Protein AF-A0A1H6KKU5-F1 (afdb_monomer)

Structure (mmCIF, N/CA/C/O backbone):
data_AF-A0A1H6KKU5-F1
#
_entry.id   AF-A0A1H6KKU5-F1
#
loop_
_atom_site.group_PDB
_atom_site.id
_atom_site.type_symbol
_atom_site.label_atom_id
_atom_site.label_alt_id
_atom_site.label_comp_id
_atom_site.label_asym_id
_atom_site.label_entity_id
_atom_site.label_seq_id
_atom_site.pdbx_PDB_ins_code
_atom_site.Cartn_x
_atom_site.Cartn_y
_atom_site.Cartn_z
_atom_site.occupancy
_atom_site.B_iso_or_equiv
_atom_site.auth_seq_id
_atom_site.auth_comp_id
_atom_site.auth_asym_id
_atom_site.auth_atom_id
_atom_site.pdbx_PDB_model_num
ATOM 1 N N . MET A 1 1 ? -0.906 0.940 25.815 1.00 57.62 1 MET A N 1
ATOM 2 C CA . MET A 1 1 ? -1.609 -0.028 24.937 1.00 57.62 1 MET A CA 1
ATOM 3 C C . MET A 1 1 ? -2.750 0.598 24.145 1.00 57.62 1 MET A C 1
ATOM 5 O O . MET A 1 1 ? -3.008 0.106 23.054 1.00 57.62 1 MET A O 1
ATOM 9 N N . LYS A 1 2 ? -3.415 1.658 24.644 1.00 60.31 2 LYS A N 1
ATOM 10 C CA . LYS A 1 2 ? -4.219 2.551 23.791 1.00 60.31 2 LYS A CA 1
ATOM 11 C C . LYS A 1 2 ? -3.341 2.952 22.592 1.00 60.31 2 LYS A C 1
ATOM 13 O O . LYS A 1 2 ? -2.156 3.186 22.801 1.00 60.31 2 LYS A O 1
ATOM 18 N N . ASP A 1 3 ? -3.879 2.886 21.383 1.00 82.62 3 ASP A N 1
ATOM 19 C CA . ASP A 1 3 ? -3.214 3.176 20.097 1.00 82.62 3 ASP A CA 1
ATOM 20 C C . ASP A 1 3 ? -2.486 2.012 19.404 1.00 82.62 3 ASP A C 1
ATOM 22 O O . ASP A 1 3 ? -2.077 2.170 18.256 1.00 82.62 3 ASP A O 1
ATOM 26 N N . ARG A 1 4 ? -2.388 0.813 20.003 1.00 90.62 4 ARG A N 1
ATOM 27 C CA . ARG A 1 4 ? -1.739 -0.335 19.330 1.00 90.62 4 ARG A CA 1
ATOM 28 C C . ARG A 1 4 ? -2.382 -0.646 17.974 1.00 90.62 4 ARG A C 1
ATOM 30 O O . ARG A 1 4 ? -1.679 -0.835 16.989 1.00 90.62 4 ARG A O 1
ATOM 37 N N . GLU A 1 5 ? -3.710 -0.688 17.921 1.00 93.38 5 GLU A N 1
ATOM 38 C CA . GLU A 1 5 ? -4.455 -0.980 16.694 1.00 93.38 5 GLU A CA 1
ATOM 39 C C . GLU A 1 5 ? -4.287 0.113 15.627 1.00 93.38 5 GLU A C 1
ATOM 41 O O . GLU A 1 5 ? -4.234 -0.203 14.440 1.00 93.38 5 GLU A O 1
ATOM 46 N N . LEU A 1 6 ? -4.167 1.381 16.036 1.00 94.75 6 LEU A N 1
ATOM 47 C CA . LEU A 1 6 ? -3.919 2.499 15.123 1.00 94.75 6 LEU A CA 1
ATOM 48 C C . LEU A 1 6 ? -2.493 2.461 14.574 1.00 94.75 6 LEU A C 1
ATOM 50 O O . LEU A 1 6 ? -2.311 2.569 13.365 1.00 94.75 6 LEU A O 1
ATOM 54 N N . ASN A 1 7 ? -1.500 2.243 15.435 1.00 94.81 7 ASN A N 1
ATOM 55 C CA . ASN A 1 7 ? -0.103 2.139 15.023 1.00 94.81 7 ASN A CA 1
ATOM 56 C C . ASN A 1 7 ? 0.096 0.982 14.040 1.00 94.81 7 ASN A C 1
ATOM 58 O O . ASN A 1 7 ? 0.655 1.187 12.969 1.00 94.81 7 ASN A O 1
ATOM 62 N N . GLN A 1 8 ? -0.461 -0.195 14.336 1.00 94.69 8 GLN A N 1
ATOM 63 C CA . GLN A 1 8 ? -0.382 -1.350 13.440 1.00 94.69 8 GLN A CA 1
ATOM 64 C C . GLN A 1 8 ? -1.054 -1.079 12.081 1.00 94.69 8 GLN A C 1
ATOM 66 O O . GLN A 1 8 ? -0.545 -1.482 11.032 1.00 94.69 8 GLN A O 1
ATOM 71 N N . ALA A 1 9 ? -2.194 -0.381 12.080 1.00 95.81 9 ALA A N 1
ATOM 72 C CA . ALA A 1 9 ? -2.865 0.024 10.850 1.00 95.81 9 ALA A CA 1
ATOM 73 C C . ALA A 1 9 ? -2.008 1.002 10.029 1.00 95.81 9 ALA A C 1
ATOM 75 O O . ALA A 1 9 ? -1.857 0.829 8.819 1.00 95.81 9 ALA A O 1
ATOM 76 N N . ILE A 1 10 ? -1.415 2.003 10.686 1.00 96.75 10 ILE A N 1
ATOM 77 C CA . ILE A 1 10 ? -0.507 2.970 10.063 1.00 96.75 10 ILE A CA 1
ATOM 78 C C . ILE A 1 10 ? 0.719 2.263 9.483 1.00 96.75 10 ILE A C 1
ATOM 80 O O . ILE A 1 10 ? 1.075 2.531 8.340 1.00 96.75 10 ILE A O 1
ATOM 84 N N . GLU A 1 11 ? 1.346 1.352 10.224 1.00 95.56 11 GLU A N 1
ATOM 85 C CA . GLU A 1 11 ? 2.535 0.614 9.786 1.00 95.56 11 GLU A CA 1
ATOM 86 C C . GLU A 1 11 ? 2.279 -0.186 8.508 1.00 95.56 11 GLU A C 1
ATOM 88 O O . GLU A 1 11 ? 3.038 -0.062 7.543 1.00 95.56 11 GLU A O 1
ATOM 93 N N . VAL A 1 12 ? 1.184 -0.952 8.452 1.00 95.56 12 VAL A N 1
ATOM 94 C CA . VAL A 1 12 ? 0.847 -1.728 7.251 1.00 95.56 12 VAL A CA 1
ATOM 95 C C . VAL A 1 12 ? 0.529 -0.820 6.067 1.00 95.56 12 VAL A C 1
ATOM 97 O O . VAL A 1 12 ? 1.050 -1.044 4.975 1.00 95.56 12 VAL A O 1
ATOM 100 N N . LEU A 1 13 ? -0.269 0.235 6.256 1.00 97.38 13 LEU A N 1
ATOM 101 C CA . LEU A 1 13 ? -0.599 1.140 5.153 1.00 97.38 13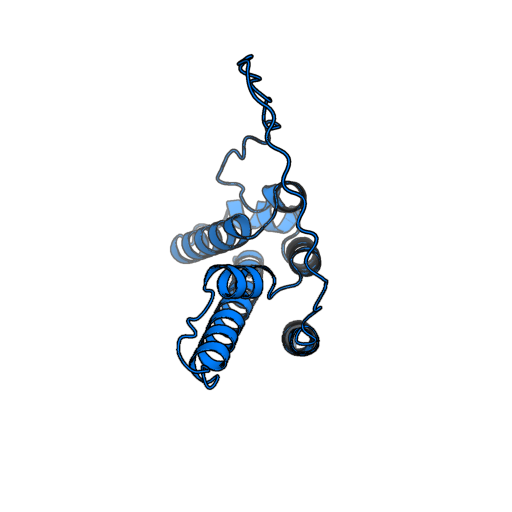 LEU A CA 1
ATOM 102 C C . LEU A 1 13 ? 0.627 1.936 4.665 1.00 97.38 13 LEU A C 1
ATOM 104 O O . LEU A 1 13 ? 0.791 2.138 3.460 1.00 97.38 13 LEU A O 1
ATOM 108 N N . LYS A 1 14 ? 1.526 2.343 5.574 1.00 97.38 14 LYS A N 1
ATOM 109 C CA . LYS A 1 14 ? 2.829 2.934 5.226 1.00 97.38 14 LYS A CA 1
ATOM 110 C C . LYS A 1 14 ? 3.683 1.964 4.430 1.00 97.38 14 LYS A C 1
ATOM 112 O O . LYS A 1 14 ? 4.263 2.368 3.429 1.00 97.38 14 LYS A O 1
ATOM 117 N N . SER A 1 15 ? 3.757 0.703 4.854 1.00 93.38 15 SER A N 1
ATOM 118 C CA . SER A 1 15 ? 4.526 -0.331 4.157 1.00 93.38 15 SER A CA 1
ATOM 119 C C . SER A 1 15 ? 4.058 -0.485 2.707 1.00 93.38 15 SER A C 1
ATOM 121 O O . SER A 1 15 ? 4.880 -0.434 1.793 1.00 93.38 15 SER A O 1
ATOM 123 N N . VAL A 1 16 ? 2.741 -0.545 2.480 1.00 94.19 16 VAL A N 1
ATOM 124 C CA . VAL A 1 16 ? 2.148 -0.591 1.131 1.00 94.19 16 VAL A CA 1
ATOM 125 C C . VAL A 1 16 ? 2.516 0.650 0.313 1.00 94.19 16 VAL A C 1
ATOM 127 O O . VAL A 1 16 ? 2.965 0.526 -0.827 1.00 94.19 16 VAL A O 1
ATOM 130 N N . LYS A 1 17 ? 2.374 1.852 0.887 1.00 97.06 17 LYS A N 1
ATOM 131 C CA . LYS A 1 17 ? 2.736 3.103 0.202 1.00 97.06 17 LYS A CA 1
ATOM 132 C C . LYS A 1 17 ? 4.219 3.147 -0.168 1.00 97.06 17 LYS A C 1
ATOM 134 O O . LYS A 1 17 ? 4.560 3.469 -1.302 1.00 97.06 17 LYS A O 1
ATOM 139 N N . ASN A 1 18 ? 5.097 2.785 0.761 1.00 94.44 18 ASN A N 1
ATOM 140 C CA . ASN A 1 18 ? 6.540 2.776 0.542 1.00 94.44 18 ASN A CA 1
ATOM 141 C C . ASN A 1 18 ? 6.941 1.757 -0.530 1.00 94.44 18 ASN A C 1
ATOM 143 O O . ASN A 1 18 ? 7.787 2.055 -1.370 1.00 94.44 18 ASN A O 1
ATOM 147 N N . ALA A 1 19 ? 6.312 0.580 -0.539 1.00 91.12 19 ALA A N 1
ATOM 148 C CA . ALA A 1 19 ? 6.509 -0.427 -1.575 1.00 91.12 19 ALA A CA 1
ATOM 149 C C . ALA A 1 19 ? 6.124 0.103 -2.966 1.00 91.12 19 ALA A C 1
ATOM 151 O O . ALA A 1 19 ? 6.906 -0.016 -3.908 1.00 91.12 19 ALA A O 1
ATOM 152 N N . TYR A 1 20 ? 4.964 0.756 -3.081 1.00 95.25 20 TYR A N 1
ATOM 153 C CA . TYR A 1 20 ? 4.518 1.378 -4.329 1.00 95.25 20 TYR A CA 1
ATOM 154 C C . TYR A 1 20 ? 5.487 2.468 -4.816 1.00 95.25 20 TYR A C 1
ATOM 156 O O . TYR A 1 20 ? 5.912 2.450 -5.970 1.00 95.25 20 TYR A O 1
ATOM 164 N N . GLU A 1 21 ? 5.881 3.404 -3.946 1.00 96.19 21 GLU A N 1
ATOM 165 C CA . GLU A 1 21 ? 6.791 4.498 -4.319 1.00 96.19 21 GLU A CA 1
ATOM 166 C C . GLU A 1 21 ? 8.206 3.994 -4.651 1.00 96.19 21 GLU A C 1
ATOM 168 O O . GLU A 1 21 ? 8.853 4.501 -5.573 1.00 96.19 21 GLU A O 1
ATOM 173 N N . SER A 1 22 ? 8.679 2.952 -3.962 1.00 92.50 22 SER A N 1
ATOM 174 C CA . SER A 1 22 ? 9.943 2.283 -4.285 1.00 92.50 22 SER A CA 1
ATOM 175 C C . SER A 1 22 ? 9.895 1.660 -5.681 1.00 92.50 22 SER A C 1
ATOM 177 O O . SER A 1 22 ? 10.774 1.922 -6.508 1.00 92.50 22 SER A O 1
ATOM 179 N N . ASN A 1 23 ? 8.821 0.925 -5.993 1.00 90.19 23 ASN A N 1
ATOM 180 C CA . ASN A 1 23 ? 8.606 0.348 -7.319 1.00 90.19 23 ASN A CA 1
ATOM 181 C C . ASN A 1 23 ? 8.519 1.432 -8.395 1.00 90.19 23 ASN A C 1
ATOM 183 O O . ASN A 1 23 ? 9.196 1.333 -9.417 1.00 90.19 23 ASN A O 1
ATOM 187 N N . LYS A 1 24 ? 7.764 2.507 -8.149 1.00 94.31 24 LYS A N 1
ATOM 188 C CA . LYS A 1 24 ? 7.674 3.664 -9.048 1.00 94.31 24 LYS A CA 1
ATOM 189 C C . LYS A 1 24 ? 9.044 4.255 -9.356 1.00 94.31 24 LYS A C 1
ATOM 191 O O . LYS A 1 24 ? 9.381 4.480 -10.520 1.00 94.31 24 LYS A O 1
ATOM 196 N N . THR A 1 25 ? 9.841 4.486 -8.317 1.00 94.56 25 THR A N 1
ATOM 197 C CA . THR A 1 25 ? 11.191 5.042 -8.445 1.00 94.56 25 THR A CA 1
ATOM 198 C C . THR A 1 25 ? 12.096 4.089 -9.225 1.00 94.56 25 THR A C 1
ATOM 200 O O . THR A 1 25 ? 12.846 4.525 -10.098 1.00 94.56 25 THR A O 1
ATOM 203 N N . LYS A 1 26 ? 12.011 2.781 -8.950 1.00 91.50 26 LYS A N 1
ATOM 204 C CA . LYS A 1 26 ? 12.773 1.748 -9.655 1.00 91.50 26 LYS A CA 1
ATOM 205 C C . LYS A 1 26 ? 12.434 1.681 -11.140 1.00 91.50 26 LYS A C 1
ATOM 207 O O . LYS A 1 26 ? 13.341 1.826 -11.952 1.00 91.50 26 LYS A O 1
ATOM 212 N N . ILE A 1 27 ? 11.152 1.558 -11.473 1.00 86.19 27 ILE A N 1
ATOM 213 C CA . ILE A 1 27 ? 10.667 1.504 -12.856 1.00 86.19 27 ILE A CA 1
ATOM 214 C C . ILE A 1 27 ? 11.085 2.769 -13.610 1.00 86.19 27 ILE A C 1
ATOM 216 O O . ILE A 1 27 ? 11.637 2.681 -14.700 1.00 86.19 27 ILE A O 1
ATOM 220 N N . THR A 1 28 ? 10.885 3.950 -13.016 1.00 88.19 28 THR A N 1
ATOM 221 C CA . THR A 1 28 ? 11.252 5.225 -13.654 1.00 88.19 28 THR A CA 1
ATOM 222 C C . THR A 1 28 ? 12.750 5.287 -13.948 1.00 88.19 28 THR A C 1
ATOM 224 O O . THR A 1 28 ? 13.149 5.670 -15.044 1.00 88.19 28 THR A O 1
ATOM 227 N N . ARG A 1 29 ? 13.588 4.872 -12.992 1.00 92.06 29 ARG A N 1
ATOM 228 C CA . ARG A 1 29 ? 15.044 4.851 -13.166 1.00 92.06 29 ARG A CA 1
ATOM 229 C C . ARG A 1 29 ? 15.477 3.886 -14.265 1.00 92.06 29 ARG A C 1
ATOM 231 O O . ARG A 1 29 ? 16.306 4.259 -15.083 1.00 92.06 29 ARG A O 1
ATOM 238 N N . GLU A 1 30 ? 14.929 2.672 -14.279 1.00 85.44 30 GLU A N 1
ATOM 239 C CA . GLU A 1 30 ? 15.233 1.677 -15.311 1.00 85.44 30 GLU A CA 1
ATOM 240 C C . GLU A 1 30 ? 14.837 2.192 -16.693 1.00 85.44 30 GLU A C 1
ATOM 242 O O . GLU A 1 30 ? 15.638 2.119 -17.616 1.00 85.44 30 GLU A O 1
ATOM 247 N N . VAL A 1 31 ? 13.657 2.808 -16.811 1.00 82.81 31 VAL A N 1
ATOM 248 C CA . VAL A 1 31 ? 13.173 3.390 -18.067 1.00 82.81 31 VAL A CA 1
ATOM 249 C C . VAL A 1 31 ? 14.080 4.507 -18.578 1.00 82.81 31 VAL A C 1
ATOM 251 O O . VAL A 1 31 ? 14.385 4.543 -19.766 1.00 82.81 31 VAL A O 1
ATOM 254 N N . LEU A 1 32 ? 14.526 5.402 -17.695 1.00 84.06 32 LEU A N 1
ATOM 255 C CA . LEU A 1 32 ? 15.427 6.500 -18.058 1.00 84.06 32 LEU A CA 1
ATOM 256 C C . LEU A 1 32 ? 16.842 6.024 -18.413 1.00 84.06 32 LEU A C 1
ATOM 258 O O . LEU A 1 32 ? 17.550 6.723 -19.131 1.00 84.06 32 LEU A O 1
ATOM 262 N N . ALA A 1 33 ? 17.256 4.858 -17.915 1.00 86.44 33 ALA A N 1
ATOM 263 C CA . ALA A 1 33 ? 18.558 4.268 -18.208 1.00 86.44 33 ALA A CA 1
ATOM 264 C C . ALA A 1 33 ? 18.578 3.451 -19.513 1.00 86.44 33 ALA A C 1
ATOM 266 O O . ALA A 1 33 ? 19.650 3.021 -19.940 1.00 86.44 33 ALA A O 1
ATOM 267 N N . MET A 1 34 ? 17.423 3.209 -20.147 1.00 79.62 34 MET A N 1
ATOM 268 C CA . MET A 1 34 ? 17.371 2.448 -21.395 1.00 79.62 34 MET A CA 1
ATOM 269 C C . MET A 1 34 ? 17.950 3.264 -22.561 1.00 79.62 34 MET A C 1
ATOM 271 O O . MET A 1 34 ? 17.539 4.409 -22.764 1.00 79.62 34 MET A O 1
ATOM 275 N N . PRO A 1 35 ? 18.854 2.686 -23.373 1.00 81.50 35 PRO A N 1
ATOM 276 C CA . PRO A 1 35 ? 19.322 3.340 -24.585 1.00 81.50 35 PRO A CA 1
ATOM 277 C C . PRO A 1 35 ? 18.156 3.459 -25.572 1.00 81.50 35 PRO A C 1
ATOM 279 O O . PRO A 1 35 ? 17.571 2.456 -25.985 1.00 81.50 35 PRO A O 1
ATOM 282 N N . LEU A 1 36 ? 17.802 4.689 -25.942 1.00 80.44 36 LEU A N 1
ATOM 283 C CA . LEU A 1 36 ? 16.779 4.935 -26.954 1.00 80.44 36 LEU A CA 1
ATOM 284 C C . LEU A 1 36 ? 17.397 4.802 -28.348 1.00 80.44 36 LEU A C 1
ATOM 286 O O . LEU A 1 36 ? 18.482 5.323 -28.609 1.00 80.44 36 LEU A O 1
ATOM 290 N N . GLY A 1 37 ? 16.696 4.114 -29.251 1.00 78.38 37 GLY A N 1
ATOM 291 C CA . GLY A 1 37 ? 17.062 4.101 -30.666 1.00 78.38 37 GLY A CA 1
ATOM 292 C C . GLY A 1 37 ? 16.879 5.476 -31.320 1.00 78.38 37 GLY A C 1
ATOM 293 O O . GLY A 1 37 ? 16.203 6.357 -30.785 1.00 78.38 37 GLY A O 1
ATOM 294 N N . TYR A 1 38 ? 17.452 5.653 -32.514 1.00 72.31 38 TYR A N 1
ATOM 295 C CA . TYR A 1 38 ? 17.289 6.880 -33.301 1.00 72.31 38 TYR A CA 1
ATOM 296 C C . TYR A 1 38 ? 15.797 7.210 -33.509 1.00 72.31 38 TYR A C 1
ATOM 298 O O . TYR A 1 38 ? 15.016 6.339 -33.891 1.00 72.31 38 TYR A O 1
ATOM 306 N N . ASN A 1 39 ? 15.407 8.462 -33.2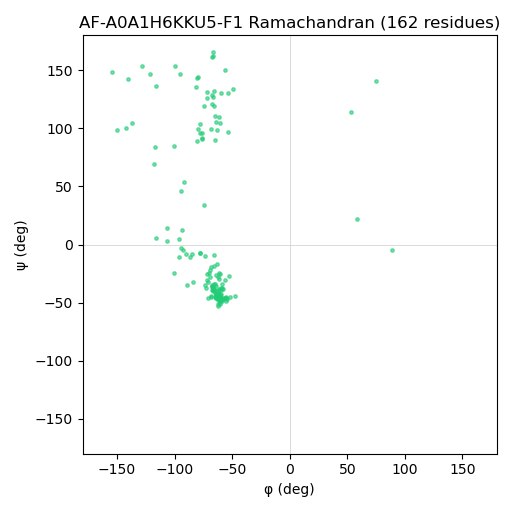35 1.00 80.00 39 ASN A N 1
ATOM 307 C CA . ASN A 1 39 ? 14.025 8.968 -33.287 1.00 80.00 39 ASN A CA 1
ATOM 308 C C . ASN A 1 39 ? 13.002 8.251 -32.380 1.00 80.00 39 ASN A C 1
ATOM 310 O O . ASN A 1 39 ? 11.799 8.341 -32.625 1.00 80.00 39 ASN A O 1
ATOM 314 N N . GLN A 1 40 ? 13.439 7.559 -31.323 1.00 82.38 40 GLN A N 1
ATOM 315 C CA . GLN A 1 40 ? 12.525 6.954 -30.351 1.00 82.38 40 GLN A CA 1
ATOM 316 C C . GLN A 1 40 ? 12.290 7.852 -29.135 1.00 82.38 40 GLN A C 1
ATOM 318 O O . GLN A 1 40 ? 13.182 8.559 -28.669 1.00 82.38 40 GLN A O 1
ATOM 323 N N . SER A 1 41 ? 11.076 7.789 -28.589 1.00 83.81 41 SER A N 1
ATOM 324 C CA . SER A 1 41 ? 10.682 8.467 -27.356 1.00 83.81 41 SER A CA 1
ATOM 325 C C . SER A 1 41 ? 10.039 7.485 -26.377 1.00 83.81 41 SER A C 1
ATOM 327 O O . SER A 1 41 ? 9.488 6.448 -26.757 1.00 83.81 41 SER A O 1
ATOM 329 N N . ILE A 1 42 ? 10.130 7.800 -25.086 1.00 82.94 42 ILE A N 1
ATOM 330 C CA . ILE A 1 42 ? 9.569 6.961 -24.027 1.00 82.94 42 ILE A CA 1
ATOM 331 C C . ILE A 1 42 ? 8.043 7.065 -24.050 1.00 82.94 42 ILE A C 1
ATOM 333 O O . ILE A 1 42 ? 7.469 8.148 -23.918 1.00 82.94 42 ILE A O 1
ATOM 337 N N . ASN A 1 43 ? 7.370 5.917 -24.127 1.00 89.00 43 ASN A N 1
ATOM 338 C CA . ASN A 1 43 ? 5.926 5.846 -23.945 1.00 89.00 43 ASN A CA 1
ATOM 339 C C . ASN A 1 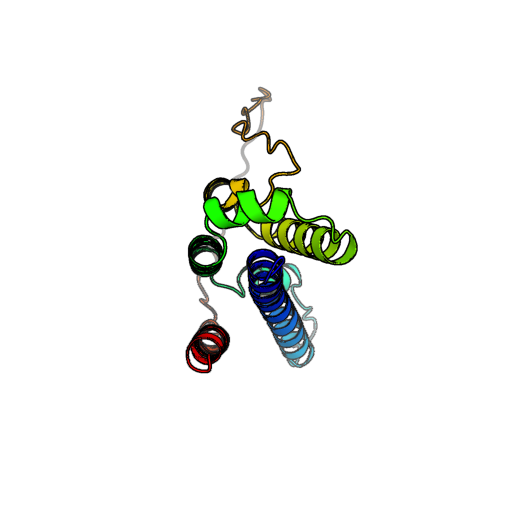43 ? 5.572 5.858 -22.448 1.00 89.00 43 ASN A C 1
ATOM 341 O O . ASN A 1 43 ? 5.421 4.809 -21.817 1.00 89.00 43 ASN A O 1
ATOM 345 N N . TRP A 1 44 ? 5.399 7.055 -21.888 1.00 89.75 44 TRP A N 1
ATOM 346 C CA . TRP A 1 44 ? 5.053 7.244 -20.476 1.00 89.75 44 TRP A CA 1
ATOM 347 C C . TRP A 1 44 ? 3.708 6.632 -20.068 1.00 89.75 44 TRP A C 1
ATOM 349 O O . TRP A 1 44 ? 3.544 6.268 -18.909 1.00 89.75 44 TRP A O 1
ATOM 359 N N . SER A 1 45 ? 2.763 6.438 -20.995 1.00 89.94 45 SER A N 1
ATOM 360 C CA . SER A 1 45 ? 1.501 5.748 -20.687 1.00 89.94 45 SER A CA 1
ATOM 361 C C . SER A 1 45 ? 1.747 4.289 -20.282 1.00 89.94 45 SER A C 1
ATOM 363 O O . SER A 1 45 ? 1.210 3.827 -19.274 1.00 89.94 45 SER A O 1
ATOM 365 N N . LYS A 1 46 ? 2.631 3.577 -20.997 1.00 85.19 46 LYS A N 1
ATOM 366 C CA . LYS A 1 46 ? 3.031 2.208 -20.628 1.00 85.19 46 LYS A CA 1
ATOM 367 C C . LYS A 1 46 ? 3.788 2.170 -19.301 1.00 85.19 46 LYS A C 1
ATOM 369 O O . LYS A 1 46 ? 3.555 1.268 -18.503 1.00 85.19 46 LYS A O 1
ATOM 374 N N . VAL A 1 47 ? 4.649 3.157 -19.053 1.00 81.69 47 VAL A N 1
ATOM 375 C CA . VAL A 1 47 ? 5.397 3.287 -17.790 1.00 81.69 47 VAL A CA 1
ATOM 376 C C . VAL A 1 47 ? 4.445 3.515 -16.616 1.00 81.69 47 VAL A C 1
ATOM 378 O O . VAL A 1 47 ? 4.542 2.826 -15.606 1.00 81.69 47 VAL A O 1
ATOM 381 N N . ASN A 1 48 ? 3.470 4.412 -16.761 1.00 90.06 48 ASN A N 1
ATOM 382 C CA . ASN A 1 48 ? 2.469 4.670 -15.728 1.00 90.06 48 ASN A CA 1
ATOM 383 C C . ASN A 1 48 ? 1.620 3.428 -15.453 1.00 90.06 48 ASN A C 1
ATOM 385 O O . ASN A 1 48 ? 1.450 3.062 -14.295 1.00 90.06 48 ASN A O 1
ATOM 389 N N . LYS A 1 49 ? 1.194 2.705 -16.497 1.00 89.62 49 LYS A N 1
ATOM 390 C CA . LYS A 1 49 ? 0.479 1.432 -16.336 1.00 89.62 49 LYS A CA 1
ATOM 391 C C . LYS A 1 49 ? 1.334 0.376 -15.627 1.00 89.62 49 LYS A C 1
ATOM 393 O O . LYS A 1 49 ? 0.820 -0.383 -14.812 1.00 89.62 49 LYS A O 1
ATOM 398 N N . ALA A 1 50 ? 2.631 0.315 -15.917 1.00 83.50 50 ALA A N 1
ATOM 399 C CA . ALA A 1 50 ? 3.567 -0.551 -15.207 1.00 83.50 50 ALA A CA 1
ATOM 400 C C . ALA A 1 50 ? 3.647 -0.180 -13.714 1.00 83.50 50 ALA A C 1
ATOM 402 O O . ALA A 1 50 ? 3.511 -1.046 -12.854 1.00 83.50 50 ALA A O 1
ATOM 403 N N . ILE A 1 51 ? 3.777 1.107 -13.392 1.00 88.06 51 ILE A N 1
ATOM 404 C CA . ILE A 1 51 ? 3.799 1.603 -12.010 1.00 88.06 51 ILE A CA 1
ATOM 405 C C . ILE A 1 51 ? 2.489 1.272 -11.278 1.00 88.06 51 ILE A C 1
ATOM 407 O O . ILE A 1 51 ? 2.523 0.756 -10.161 1.00 88.06 51 ILE A O 1
ATOM 411 N N . GLU A 1 52 ? 1.342 1.524 -11.907 1.00 90.94 52 GLU A N 1
ATOM 412 C CA . GLU A 1 52 ? 0.015 1.237 -11.351 1.00 90.94 52 GLU A CA 1
ATOM 413 C C . GLU A 1 52 ? -0.174 -0.252 -11.045 1.00 90.94 52 GLU A C 1
ATOM 415 O O . GLU A 1 52 ? -0.740 -0.589 -10.012 1.00 90.94 52 GLU A O 1
ATOM 420 N N . ASN A 1 53 ? 0.358 -1.141 -11.888 1.00 88.56 53 ASN A N 1
ATOM 421 C CA . ASN A 1 53 ? 0.278 -2.595 -11.711 1.00 88.56 53 ASN A CA 1
ATOM 422 C C . ASN A 1 53 ? 1.493 -3.191 -10.978 1.00 88.56 53 ASN A C 1
ATOM 424 O O . ASN A 1 53 ? 1.682 -4.406 -10.976 1.00 88.56 53 ASN A O 1
ATOM 428 N N . SER A 1 54 ? 2.342 -2.357 -10.370 1.00 90.75 54 SER A N 1
ATOM 429 C CA . SER A 1 54 ? 3.580 -2.815 -9.726 1.00 90.75 54 SER A CA 1
ATOM 430 C C . SER A 1 54 ? 3.359 -3.549 -8.399 1.00 90.75 54 SER A C 1
ATOM 432 O O . SER A 1 54 ? 4.298 -4.134 -7.860 1.00 90.75 54 SER A O 1
ATOM 434 N N . LEU A 1 55 ? 2.136 -3.518 -7.865 1.00 92.38 55 LEU A N 1
ATOM 435 C CA . LEU A 1 55 ? 1.716 -4.278 -6.695 1.00 92.38 55 LEU A CA 1
ATOM 436 C C . LEU A 1 55 ? 0.539 -5.186 -7.048 1.00 92.38 55 LEU A C 1
ATOM 438 O O . LEU A 1 55 ? -0.336 -4.827 -7.832 1.00 92.38 55 LEU A O 1
ATOM 442 N N . ASP A 1 56 ? 0.502 -6.346 -6.398 1.00 93.75 56 ASP A N 1
ATOM 443 C CA . ASP A 1 56 ? -0.662 -7.227 -6.393 1.00 93.75 56 ASP A CA 1
ATOM 444 C C . ASP A 1 56 ? -1.717 -6.646 -5.438 1.00 93.75 56 ASP A C 1
ATOM 446 O O . ASP A 1 56 ? -1.692 -6.879 -4.225 1.00 93.75 56 ASP A O 1
ATOM 450 N N . TRP A 1 57 ? -2.603 -5.811 -5.984 1.00 95.06 57 TRP A N 1
ATOM 451 C CA . TRP A 1 57 ? -3.612 -5.095 -5.203 1.00 95.06 57 TRP A CA 1
ATOM 452 C C . TRP A 1 57 ? -4.620 -6.021 -4.518 1.00 95.06 57 TRP A C 1
ATOM 454 O O . TRP A 1 57 ? -5.132 -5.663 -3.456 1.00 95.06 57 TRP A O 1
ATOM 464 N N . ASP A 1 58 ? -4.854 -7.222 -5.051 1.00 95.56 58 ASP A N 1
ATOM 465 C CA . ASP A 1 58 ? -5.712 -8.215 -4.404 1.00 95.56 58 ASP A CA 1
ATOM 466 C C . ASP A 1 58 ? -5.055 -8.737 -3.120 1.00 95.56 58 ASP A C 1
ATOM 468 O O . ASP A 1 58 ? -5.676 -8.719 -2.053 1.00 95.56 58 ASP A O 1
ATOM 472 N N . LYS A 1 59 ? -3.757 -9.065 -3.162 1.00 94.81 59 LYS A N 1
ATOM 473 C CA . LYS A 1 59 ? -3.001 -9.419 -1.946 1.00 94.81 59 LYS A CA 1
ATOM 474 C C . LYS A 1 59 ? -2.882 -8.263 -0.957 1.00 94.81 59 LYS A C 1
ATOM 476 O O . LYS A 1 59 ? -2.912 -8.484 0.255 1.00 94.81 59 LYS A O 1
ATOM 481 N N . VAL A 1 60 ? -2.760 -7.024 -1.441 1.00 95.12 60 VAL A N 1
ATOM 482 C CA . VAL A 1 60 ? -2.776 -5.833 -0.573 1.00 95.12 60 VAL A CA 1
ATOM 483 C C . VAL A 1 60 ? -4.110 -5.737 0.173 1.00 95.12 60 VAL A C 1
ATOM 485 O O . VAL A 1 60 ? -4.117 -5.521 1.385 1.00 95.12 60 VAL A O 1
ATOM 488 N N . VAL A 1 61 ? -5.235 -5.943 -0.516 1.00 96.94 61 VAL A N 1
ATOM 489 C CA . VAL A 1 61 ? -6.571 -5.959 0.100 1.00 96.94 61 VAL A CA 1
ATOM 490 C C . VAL A 1 61 ? -6.683 -7.057 1.157 1.00 96.94 61 VAL A C 1
ATOM 492 O O . VAL A 1 61 ? -7.156 -6.790 2.263 1.00 96.94 61 VAL A O 1
ATOM 495 N N . GLU A 1 62 ? -6.215 -8.272 0.871 1.00 96.25 62 GLU A N 1
ATOM 496 C CA . GLU A 1 62 ? -6.199 -9.367 1.849 1.00 96.25 62 GLU A CA 1
ATOM 497 C C . GLU A 1 62 ? -5.373 -9.028 3.095 1.00 96.25 62 GLU A C 1
ATOM 499 O O . GLU A 1 62 ? -5.830 -9.231 4.226 1.00 96.25 62 GLU A O 1
ATOM 504 N N . LEU A 1 63 ? -4.180 -8.457 2.909 1.00 94.69 63 LEU A N 1
ATOM 505 C CA . LEU A 1 63 ? -3.309 -8.034 4.002 1.00 94.69 63 LEU A CA 1
ATOM 506 C C . LEU A 1 63 ? -3.970 -6.960 4.875 1.00 94.69 63 LEU A C 1
ATOM 508 O O . LEU A 1 63 ? -3.914 -7.040 6.108 1.00 94.69 63 LEU A O 1
ATOM 512 N N . VAL A 1 64 ? -4.608 -5.970 4.247 1.00 96.12 64 VAL A N 1
ATOM 513 C CA . VAL A 1 64 ? -5.345 -4.908 4.940 1.00 96.12 64 VAL A CA 1
ATOM 514 C C . VAL A 1 64 ? -6.501 -5.502 5.739 1.00 96.12 64 VAL A C 1
ATOM 516 O O . VAL A 1 64 ? -6.626 -5.196 6.922 1.00 96.12 64 VAL A O 1
ATOM 519 N N . LYS A 1 65 ? -7.287 -6.418 5.157 1.00 96.75 65 LYS A N 1
ATOM 520 C CA . LYS A 1 65 ? -8.386 -7.104 5.862 1.00 96.75 65 LYS A CA 1
ATOM 521 C C . LYS A 1 65 ? -7.896 -7.883 7.077 1.00 96.75 65 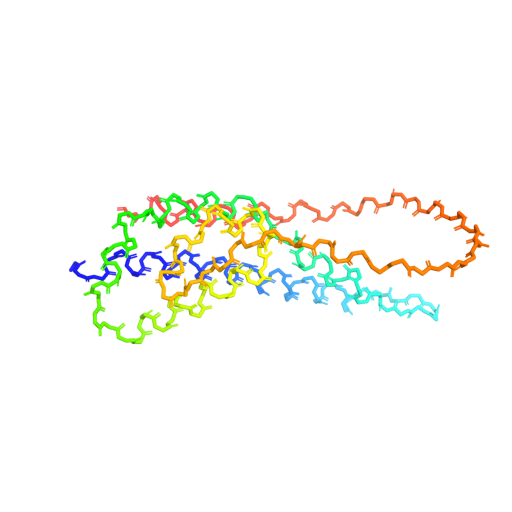LYS A C 1
ATOM 523 O O . LYS A 1 65 ? -8.509 -7.828 8.142 1.00 96.75 65 LYS A O 1
ATOM 528 N N . LYS A 1 66 ? -6.774 -8.591 6.927 1.00 94.44 66 LYS A N 1
ATOM 529 C CA . LYS A 1 66 ? -6.165 -9.393 7.993 1.00 94.44 66 LYS A CA 1
ATOM 530 C C . LYS A 1 66 ? -5.620 -8.533 9.136 1.00 94.44 66 LYS A C 1
ATOM 532 O O . LYS A 1 66 ? -5.731 -8.921 10.295 1.00 94.44 66 LYS A O 1
ATOM 537 N N . THR A 1 67 ? -5.018 -7.390 8.818 1.00 92.38 67 THR A N 1
ATOM 538 C CA . THR A 1 67 ? -4.326 -6.540 9.805 1.00 92.38 67 THR A CA 1
ATOM 539 C C . THR A 1 67 ? -5.260 -5.515 10.448 1.00 92.38 67 THR A C 1
ATOM 541 O O . THR A 1 67 ? -5.149 -5.217 11.638 1.00 92.38 67 THR A O 1
ATOM 544 N N . ILE A 1 68 ? -6.213 -4.996 9.677 1.00 96.12 68 ILE A N 1
ATOM 545 C CA . ILE A 1 68 ? -7.170 -3.972 10.089 1.00 96.12 68 ILE A CA 1
ATOM 546 C C . ILE A 1 68 ? -8.582 -4.571 10.000 1.00 96.12 68 ILE A C 1
ATOM 548 O O . ILE A 1 68 ? -9.356 -4.198 9.121 1.00 96.12 68 ILE A O 1
ATOM 552 N N . PRO A 1 69 ? -8.956 -5.527 10.869 1.00 96.00 69 PRO A N 1
ATOM 553 C CA . PRO A 1 69 ? -10.320 -6.039 10.925 1.00 96.00 69 PRO A CA 1
ATOM 554 C C . PRO A 1 69 ? -11.297 -4.963 11.423 1.00 96.00 69 PRO A C 1
ATOM 556 O O . PRO A 1 69 ? -10.906 -4.013 12.104 1.00 96.00 69 PRO A O 1
ATOM 559 N N . HIS A 1 70 ? -12.595 -5.150 11.167 1.00 94.56 70 HIS A N 1
ATOM 560 C CA . HIS A 1 70 ? -13.669 -4.250 11.621 1.00 94.56 70 HIS A CA 1
ATOM 561 C C . HIS A 1 70 ? -13.564 -3.858 13.105 1.00 94.56 70 HIS A C 1
ATOM 563 O O . HIS A 1 70 ? -13.657 -2.680 13.447 1.00 94.56 70 HIS A O 1
ATOM 569 N N . LYS A 1 71 ? -13.277 -4.832 13.977 1.00 93.00 71 LYS A N 1
ATOM 570 C CA . LYS A 1 71 ? -13.103 -4.619 15.422 1.00 93.00 71 LYS A CA 1
ATOM 571 C C . LYS A 1 71 ? -11.976 -3.632 15.755 1.00 93.00 71 LYS A C 1
ATOM 573 O O . LYS A 1 71 ? -12.070 -2.894 16.733 1.00 93.00 71 LYS A O 1
ATOM 578 N N . ASN A 1 72 ? -10.907 -3.603 14.958 1.00 93.56 72 ASN A N 1
ATOM 579 C CA . ASN A 1 72 ? -9.820 -2.640 15.147 1.00 93.56 72 ASN A CA 1
ATOM 580 C C . ASN A 1 72 ? -10.267 -1.239 14.732 1.00 93.56 72 ASN A C 1
ATOM 582 O O . ASN A 1 72 ? -9.949 -0.276 15.421 1.00 93.56 72 ASN A O 1
ATOM 586 N N . VAL A 1 73 ? -11.064 -1.123 13.667 1.00 93.69 73 VAL A N 1
ATOM 587 C CA . VAL A 1 73 ? -11.604 0.169 13.226 1.00 93.69 73 VAL A CA 1
ATOM 588 C C . V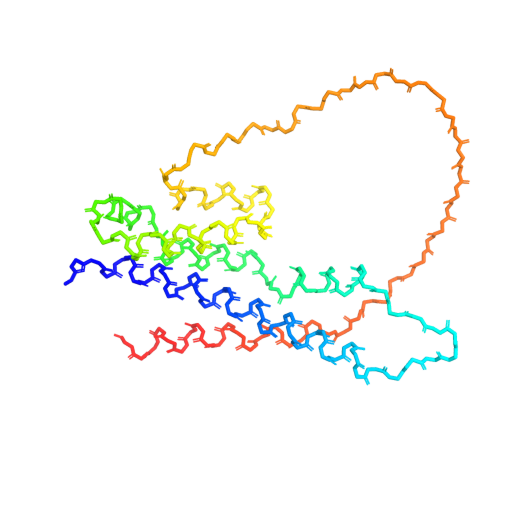AL A 1 73 ? -12.498 0.793 14.296 1.00 93.69 73 VAL A C 1
ATOM 590 O O . VAL A 1 73 ? -12.377 1.983 14.560 1.00 93.69 73 VAL A O 1
ATOM 593 N N . GLU A 1 74 ? -13.347 0.012 14.965 1.00 91.62 74 GLU A N 1
ATOM 594 C CA . GLU A 1 74 ? -14.168 0.506 16.083 1.00 91.62 74 GLU A CA 1
ATOM 595 C C . GLU A 1 74 ? -13.326 1.091 17.219 1.00 91.62 74 GLU A C 1
ATOM 597 O O . GLU A 1 74 ? -13.678 2.125 17.779 1.00 91.62 74 GLU A O 1
ATOM 602 N N . LYS A 1 75 ? -12.174 0.484 17.521 1.00 91.94 75 LYS A N 1
ATOM 603 C CA . LYS A 1 75 ? -11.227 1.037 18.496 1.00 91.94 75 LYS A CA 1
ATOM 604 C C . LYS A 1 75 ? -10.573 2.316 17.983 1.00 91.94 75 LYS A C 1
ATOM 606 O O . LYS A 1 75 ? -10.498 3.286 18.730 1.00 91.94 75 LYS A O 1
ATOM 611 N N . ILE A 1 76 ? -10.150 2.333 16.717 1.00 90.62 76 ILE A N 1
ATOM 612 C CA . ILE A 1 76 ? -9.497 3.489 16.086 1.00 90.62 76 ILE A CA 1
ATOM 613 C C . ILE A 1 76 ? -10.399 4.730 16.118 1.00 90.62 76 ILE A C 1
ATOM 615 O O . ILE A 1 76 ? -9.912 5.827 16.375 1.00 90.62 76 ILE A O 1
ATOM 619 N N . LYS A 1 77 ? -11.716 4.565 15.931 1.00 89.44 77 LYS A N 1
ATOM 620 C CA . LYS A 1 77 ? -12.694 5.669 15.993 1.00 89.44 77 LYS A CA 1
ATOM 621 C C . LYS A 1 77 ? -12.672 6.446 17.310 1.00 89.44 77 LYS A C 1
ATOM 623 O O . LYS A 1 77 ? -12.994 7.627 17.302 1.00 89.44 77 LYS A O 1
ATOM 628 N N . ASN A 1 78 ? -12.319 5.782 18.410 1.00 89.19 78 ASN A N 1
ATOM 629 C CA . ASN A 1 78 ? -12.368 6.338 19.763 1.00 89.19 78 ASN A CA 1
ATOM 630 C C . ASN A 1 78 ? -11.013 6.894 20.238 1.00 89.19 78 ASN A C 1
ATOM 632 O O . ASN A 1 78 ? -10.870 7.260 21.404 1.00 89.19 78 ASN A O 1
ATOM 636 N N . ILE A 1 79 ? -9.998 6.904 19.371 1.00 89.81 79 ILE A N 1
ATOM 637 C CA . ILE A 1 79 ? -8.679 7.458 19.685 1.00 89.81 79 ILE A CA 1
ATOM 638 C C . ILE A 1 79 ? -8.721 8.982 19.528 1.00 89.81 79 ILE A C 1
ATOM 640 O O . ILE A 1 79 ? -9.357 9.505 18.618 1.00 89.81 79 ILE A O 1
ATOM 644 N N . ASN A 1 80 ? -8.004 9.695 20.401 1.00 87.56 80 ASN A N 1
ATOM 645 C CA . ASN A 1 80 ? -7.951 11.164 20.408 1.00 87.56 80 ASN A CA 1
ATOM 646 C C . ASN A 1 80 ? -6.618 11.729 19.877 1.00 87.56 80 ASN A C 1
ATOM 648 O O . ASN A 1 80 ? -6.414 12.941 19.868 1.00 87.56 80 ASN A O 1
ATOM 652 N N . ASN A 1 81 ? -5.697 10.872 19.423 1.00 89.88 81 ASN A N 1
ATOM 653 C CA . ASN A 1 81 ? -4.434 11.291 18.820 1.00 89.88 81 ASN A CA 1
ATOM 654 C C . ASN A 1 81 ? -4.654 11.791 17.383 1.00 89.88 81 ASN A C 1
ATOM 656 O O . ASN A 1 81 ? -4.628 11.024 16.418 1.00 89.88 81 ASN A O 1
ATOM 660 N N . LEU A 1 82 ? -4.872 13.099 17.246 1.00 90.88 82 LEU A N 1
ATOM 661 C CA . LEU A 1 82 ? -5.203 13.730 15.970 1.00 90.88 82 LEU A CA 1
ATOM 662 C C . LEU A 1 82 ? -4.115 13.538 14.901 1.00 90.88 82 LEU A C 1
ATOM 664 O O . LEU A 1 82 ? -4.442 13.294 13.740 1.00 90.88 82 LEU A O 1
ATOM 668 N N . THR A 1 83 ? -2.836 13.601 15.280 1.00 94.00 83 THR A N 1
ATOM 669 C CA . THR A 1 83 ? -1.706 13.447 14.349 1.00 94.00 83 THR A CA 1
ATOM 670 C C . THR A 1 83 ? -1.706 12.064 13.705 1.00 94.00 83 THR A C 1
ATOM 672 O O . THR A 1 83 ? -1.694 11.953 12.479 1.00 94.00 83 THR A O 1
ATOM 675 N N . GLN A 1 84 ? -1.796 11.007 14.515 1.00 92.88 84 GLN A N 1
ATOM 676 C CA . GLN A 1 84 ? -1.827 9.631 14.011 1.00 92.88 84 GLN A CA 1
ATOM 677 C C . GLN A 1 84 ? -3.107 9.339 13.223 1.00 92.88 84 GLN A C 1
ATOM 679 O O . GLN A 1 84 ? -3.067 8.661 12.199 1.00 92.88 84 GLN A O 1
ATOM 684 N N . ILE A 1 85 ? -4.248 9.891 13.644 1.00 94.38 85 ILE A N 1
ATOM 685 C CA . ILE A 1 85 ? -5.505 9.742 12.903 1.00 94.38 85 ILE A CA 1
ATOM 686 C C . ILE A 1 85 ? -5.405 10.390 11.524 1.00 94.38 85 ILE A C 1
ATOM 688 O O . ILE A 1 85 ? -5.828 9.791 10.539 1.00 94.38 85 ILE A O 1
ATOM 692 N N . ASN A 1 86 ? -4.844 11.593 11.424 1.00 95.50 86 ASN A N 1
ATOM 693 C CA . ASN A 1 86 ? -4.683 12.266 10.138 1.00 95.50 86 ASN A CA 1
ATOM 694 C C . ASN A 1 86 ? -3.728 11.503 9.217 1.00 95.50 86 ASN A C 1
ATOM 696 O O . ASN A 1 86 ? -4.005 11.363 8.024 1.00 95.50 86 ASN A O 1
ATOM 700 N N . GLU A 1 87 ? -2.654 10.945 9.773 1.00 97.06 87 GLU A N 1
ATOM 701 C CA . GLU A 1 87 ? -1.753 10.061 9.043 1.00 97.06 87 GLU A CA 1
ATOM 702 C C . GLU A 1 87 ? -2.475 8.811 8.524 1.00 97.06 87 GLU A C 1
ATOM 704 O O . GLU A 1 87 ? -2.443 8.533 7.324 1.00 97.06 87 GLU A O 1
ATOM 709 N N . TYR A 1 88 ? -3.206 8.108 9.390 1.00 96.94 88 TYR A N 1
ATOM 710 C CA . TYR A 1 88 ? -4.029 6.965 9.005 1.00 96.94 88 TYR A CA 1
ATOM 711 C C . TYR A 1 88 ? -5.016 7.320 7.882 1.00 96.94 88 TYR A C 1
ATOM 713 O O . TYR A 1 88 ? -5.086 6.622 6.870 1.00 96.94 88 TYR A O 1
ATOM 721 N N . LYS A 1 89 ? -5.732 8.445 8.001 1.00 96.50 89 LYS A N 1
ATOM 722 C CA . LYS A 1 89 ? -6.684 8.910 6.980 1.00 96.50 89 LYS A CA 1
ATOM 723 C C . LYS A 1 89 ? -6.013 9.187 5.635 1.00 96.50 89 LYS A C 1
ATOM 725 O O . LYS A 1 89 ? -6.561 8.819 4.596 1.00 96.50 89 LYS A O 1
ATOM 730 N N . SER A 1 90 ? -4.842 9.823 5.650 1.00 97.75 90 SER A N 1
ATOM 731 C CA . SER A 1 90 ? -4.050 10.100 4.445 1.00 97.75 90 SER A CA 1
ATOM 732 C C . SER A 1 90 ? -3.616 8.808 3.751 1.00 97.75 90 SER A C 1
ATOM 734 O O . SER A 1 90 ? -3.770 8.661 2.540 1.00 97.75 90 SER A O 1
ATOM 736 N N . LEU A 1 91 ? -3.162 7.827 4.530 1.00 98.38 91 LEU A N 1
ATOM 737 C CA . LEU A 1 91 ? -2.742 6.527 4.020 1.00 98.38 91 LEU A CA 1
ATOM 738 C C . LEU A 1 91 ? -3.904 5.709 3.437 1.00 98.38 91 LEU A C 1
ATOM 740 O O . LEU A 1 91 ? -3.746 5.084 2.391 1.00 98.38 91 LEU A O 1
ATOM 744 N N . VAL A 1 92 ? -5.082 5.743 4.066 1.00 97.56 92 VAL A N 1
ATOM 745 C CA . VAL A 1 92 ? -6.294 5.112 3.514 1.00 97.56 92 VAL A CA 1
ATOM 746 C C . VAL A 1 92 ? -6.729 5.785 2.213 1.00 97.56 92 VAL A C 1
ATOM 748 O O . VAL A 1 92 ? -7.084 5.082 1.271 1.00 97.56 92 VAL A O 1
ATOM 751 N N . ASN A 1 93 ? -6.682 7.121 2.129 1.00 97.25 93 ASN A N 1
ATOM 752 C CA . ASN A 1 93 ? -6.994 7.824 0.880 1.00 97.25 93 ASN A CA 1
ATOM 753 C C . ASN A 1 93 ? -6.039 7.393 -0.242 1.00 97.25 93 ASN A C 1
ATOM 755 O O . ASN A 1 93 ? -6.508 7.008 -1.307 1.00 97.25 93 ASN A O 1
ATOM 759 N N . PHE A 1 94 ? -4.729 7.368 0.030 1.00 97.62 94 PHE A N 1
ATOM 760 C CA . PHE A 1 94 ? -3.731 6.878 -0.925 1.00 97.62 94 PHE A CA 1
ATOM 761 C C . PHE A 1 94 ? -4.044 5.454 -1.397 1.00 97.62 94 PHE A C 1
ATOM 763 O O . PHE A 1 94 ? -4.004 5.186 -2.593 1.00 97.62 94 PHE A O 1
ATOM 770 N N . LEU A 1 95 ? -4.375 4.539 -0.478 1.00 97.38 95 LEU A N 1
ATOM 771 C CA . LEU A 1 95 ? -4.741 3.171 -0.843 1.00 97.38 95 LEU A CA 1
ATOM 772 C C . LEU A 1 95 ? -5.956 3.165 -1.782 1.00 97.38 95 LEU A C 1
ATOM 774 O O . LEU A 1 95 ? -5.942 2.493 -2.807 1.00 97.38 95 LEU A O 1
ATOM 778 N N . PHE A 1 96 ? -6.996 3.932 -1.459 1.00 95.88 96 PHE A N 1
ATOM 779 C CA . PHE A 1 96 ? -8.258 3.919 -2.203 1.00 95.88 96 PHE A CA 1
ATOM 780 C C . PHE A 1 96 ? -8.125 4.523 -3.600 1.00 95.88 96 PHE A C 1
ATOM 782 O O . PHE A 1 96 ? -8.838 4.101 -4.501 1.00 95.88 96 PHE A O 1
ATOM 789 N N . GLU A 1 97 ? -7.184 5.444 -3.804 1.00 95.56 97 GLU A N 1
ATOM 790 C CA . GLU A 1 97 ? -6.830 5.962 -5.131 1.00 95.56 97 GLU A CA 1
ATOM 791 C C . GLU A 1 97 ? -6.207 4.901 -6.051 1.00 95.56 97 GLU A C 1
ATOM 793 O O . GLU A 1 97 ? -6.155 5.105 -7.263 1.00 95.56 97 GLU A O 1
ATOM 798 N N . LYS A 1 98 ? -5.701 3.790 -5.501 1.00 95.06 98 LYS A N 1
ATOM 799 C CA . LYS A 1 98 ? -5.075 2.703 -6.273 1.00 95.06 98 LYS A CA 1
ATOM 800 C C . LYS A 1 98 ? -5.986 1.505 -6.490 1.00 95.06 98 LYS A C 1
ATOM 802 O O . LYS A 1 98 ? -5.789 0.755 -7.440 1.00 95.06 98 LYS A O 1
ATOM 807 N N . LEU A 1 99 ? -6.964 1.313 -5.612 1.00 95.38 99 LEU A N 1
ATOM 808 C CA . LEU A 1 99 ? -7.860 0.168 -5.667 1.00 95.38 99 LEU A CA 1
ATOM 809 C C . LEU A 1 99 ? -8.965 0.359 -6.712 1.00 95.38 99 LEU A C 1
ATOM 811 O O . LEU A 1 99 ? -9.536 1.436 -6.870 1.00 95.38 99 LEU A O 1
ATOM 815 N N . SER A 1 100 ? -9.331 -0.736 -7.374 1.00 94.75 100 SER A N 1
ATOM 816 C CA . SER A 1 100 ? -10.543 -0.802 -8.193 1.00 94.75 100 SER A CA 1
ATOM 817 C C . SER A 1 100 ? -11.809 -0.693 -7.334 1.00 94.75 100 SER A C 1
ATOM 819 O O . SER A 1 100 ? -11.795 -0.961 -6.132 1.00 94.75 100 SER A O 1
ATOM 821 N N . TYR A 1 101 ? -12.949 -0.384 -7.958 1.00 93.19 101 TYR A N 1
ATOM 822 C CA . TYR A 1 101 ? -14.241 -0.289 -7.265 1.00 93.19 101 TYR A CA 1
ATOM 823 C C . TYR A 1 101 ? -14.575 -1.538 -6.427 1.00 93.19 101 TYR A C 1
ATOM 825 O O . TYR A 1 101 ? -14.979 -1.425 -5.268 1.00 93.19 101 TYR A O 1
ATOM 833 N N . SER A 1 102 ? -14.363 -2.735 -6.991 1.00 95.06 102 SER A N 1
ATOM 834 C CA 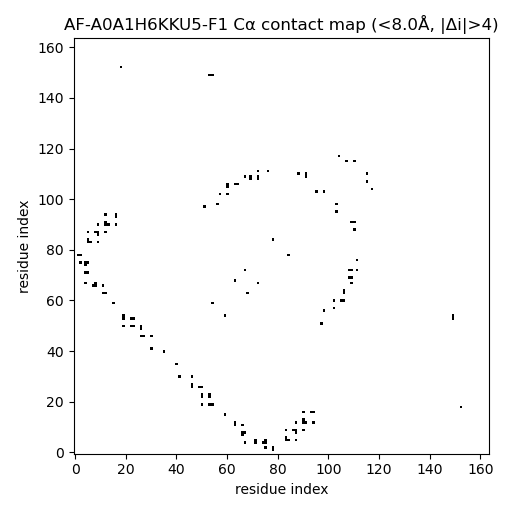. SER A 1 102 ? -14.604 -4.007 -6.294 1.00 95.06 102 SER A CA 1
ATOM 835 C C . SER A 1 102 ? -13.730 -4.136 -5.043 1.00 95.06 102 SER A C 1
ATOM 837 O O . SER A 1 102 ? -14.227 -4.434 -3.957 1.00 95.06 102 SER A O 1
ATOM 839 N N . GLN A 1 103 ? -12.436 -3.833 -5.169 1.00 96.06 103 GLN A N 1
ATOM 840 C CA . GLN A 1 103 ? -11.477 -3.866 -4.065 1.00 96.06 103 GLN A CA 1
ATOM 841 C C . GLN A 1 103 ? -11.811 -2.830 -2.985 1.00 96.06 103 GLN A C 1
ATOM 843 O O . GLN A 1 103 ? -11.839 -3.175 -1.805 1.00 96.06 103 GLN A O 1
ATOM 848 N N . VAL A 1 104 ? -12.151 -1.593 -3.369 1.00 95.56 104 VAL A N 1
ATOM 849 C CA . VAL A 1 104 ? -12.610 -0.554 -2.433 1.00 95.56 104 VAL A CA 1
ATOM 850 C C . VAL A 1 104 ? -13.802 -1.057 -1.628 1.00 95.56 104 VAL A C 1
ATOM 852 O O . VAL A 1 104 ? -13.813 -0.922 -0.406 1.00 95.56 104 VAL A O 1
ATOM 855 N N . ASN A 1 105 ? -14.786 -1.692 -2.268 1.00 94.38 105 ASN A N 1
ATOM 856 C CA . ASN A 1 105 ? -15.967 -2.188 -1.567 1.00 94.38 105 ASN A CA 1
ATOM 857 C C . ASN A 1 105 ? -15.633 -3.244 -0.493 1.00 94.38 105 ASN A C 1
ATOM 859 O O . ASN A 1 105 ? -16.317 -3.298 0.528 1.00 94.38 105 ASN A O 1
ATOM 863 N N . GLN A 1 106 ? -14.561 -4.025 -0.670 1.00 95.62 106 GLN A N 1
ATOM 864 C CA . GLN A 1 106 ? -14.113 -5.014 0.319 1.00 95.62 106 GLN A CA 1
ATOM 865 C C . GLN A 1 106 ? -13.491 -4.392 1.575 1.00 95.62 106 GLN A C 1
ATOM 867 O O . GLN A 1 106 ? -13.578 -4.983 2.650 1.00 95.62 106 GLN A O 1
ATOM 872 N N . VAL A 1 107 ? -12.854 -3.224 1.452 1.00 96.31 107 VAL A N 1
ATOM 873 C CA . VAL A 1 107 ? -12.134 -2.561 2.557 1.00 96.31 107 VAL A CA 1
ATOM 874 C C . VAL A 1 107 ? -12.731 -1.218 2.959 1.00 96.31 107 VAL A C 1
ATOM 876 O O . VAL A 1 107 ? -12.195 -0.556 3.841 1.00 96.31 107 VAL A O 1
ATOM 879 N N . LYS A 1 108 ? -13.871 -0.809 2.387 1.00 95.19 108 LYS A N 1
ATOM 880 C CA . LYS A 1 108 ? -14.491 0.507 2.633 1.00 95.19 108 LYS A CA 1
ATOM 881 C C . LYS A 1 108 ? -14.713 0.826 4.111 1.00 95.19 108 LYS A C 1
ATOM 883 O O . LYS A 1 108 ? -14.677 1.989 4.500 1.00 95.19 108 LYS A O 1
ATOM 888 N N . TYR A 1 109 ? -14.881 -0.202 4.941 1.00 95.06 109 TYR A N 1
ATOM 889 C CA . TYR A 1 109 ? -15.063 -0.067 6.381 1.00 95.06 109 TYR A CA 1
ATOM 890 C C . TYR A 1 109 ? -13.882 0.612 7.093 1.00 95.06 109 TYR A C 1
ATOM 892 O O . TYR A 1 109 ? -14.094 1.230 8.134 1.00 95.06 109 TYR A O 1
ATOM 900 N N . ILE A 1 110 ? -12.660 0.554 6.541 1.00 95.69 110 ILE A N 1
ATOM 901 C CA . ILE A 1 110 ? -11.492 1.231 7.124 1.00 95.69 110 ILE A CA 1
ATOM 902 C C . ILE A 1 110 ? -11.598 2.759 6.997 1.00 95.69 110 ILE A C 1
ATOM 904 O O . ILE A 1 110 ? -11.001 3.477 7.797 1.00 95.69 110 ILE A O 1
ATOM 908 N N . CYS A 1 111 ? -12.398 3.261 6.047 1.00 93.50 111 CYS A N 1
ATOM 909 C CA . CYS A 1 111 ? -12.645 4.682 5.801 1.00 93.50 111 CYS A CA 1
ATOM 910 C C . CYS A 1 111 ? -13.876 5.194 6.570 1.00 93.50 111 CYS A C 1
ATOM 912 O O . CYS A 1 111 ? -14.807 5.771 6.015 1.00 93.50 111 CYS A O 1
ATOM 914 N N . TYR A 1 112 ? -13.897 4.976 7.882 1.00 89.31 112 TYR A N 1
ATOM 915 C CA . TYR A 1 112 ? -15.077 5.219 8.716 1.00 89.31 112 TYR A CA 1
ATOM 916 C C . TYR A 1 112 ? -15.559 6.678 8.792 1.00 89.31 112 TYR A C 1
ATOM 918 O O . TYR A 1 112 ? -16.660 6.924 9.274 1.00 89.31 112 TYR A O 1
ATOM 926 N N . TRP A 1 113 ? -14.724 7.643 8.399 1.00 90.12 113 TRP A N 1
ATOM 927 C CA . TRP A 1 113 ? -15.030 9.077 8.454 1.00 90.12 113 TRP A CA 1
ATOM 928 C C . TRP A 1 113 ? -15.633 9.613 7.152 1.00 90.12 113 TRP A C 1
ATOM 930 O O . TRP A 1 113 ? -15.979 10.790 7.096 1.00 90.12 113 TRP A O 1
ATOM 940 N N . LYS A 1 114 ? -15.729 8.790 6.101 1.00 82.75 114 LYS A N 1
ATOM 941 C CA . LYS A 1 114 ? -16.392 9.150 4.846 1.00 82.75 114 LYS A CA 1
ATOM 942 C C . LYS A 1 114 ? -17.599 8.249 4.634 1.00 82.75 114 LYS A C 1
ATOM 944 O O . LYS A 1 114 ? -17.521 7.032 4.777 1.00 82.75 114 LYS A O 1
ATOM 949 N N . THR A 1 115 ? -18.705 8.838 4.208 1.00 64.38 115 THR A N 1
ATOM 950 C CA . THR A 1 115 ? -19.803 8.096 3.593 1.00 64.38 115 THR A CA 1
ATOM 951 C C . THR A 1 115 ? -19.400 7.754 2.161 1.00 64.38 115 THR A C 1
ATOM 953 O O . THR A 1 115 ? -19.503 8.569 1.248 1.00 64.38 115 THR A O 1
ATOM 956 N N . ILE A 1 116 ? -18.877 6.547 1.946 1.00 59.03 116 ILE A N 1
ATOM 957 C CA . ILE A 1 116 ? -18.548 6.082 0.593 1.00 59.03 116 ILE A CA 1
ATOM 958 C C . ILE A 1 116 ? -19.851 5.662 -0.083 1.00 59.03 116 ILE A C 1
ATOM 960 O O . ILE A 1 116 ? -20.333 4.543 0.113 1.00 59.03 116 ILE A O 1
ATOM 964 N N . SER A 1 117 ? -20.429 6.572 -0.868 1.00 51.44 117 SER A N 1
ATOM 965 C CA . SER A 1 117 ? -21.567 6.255 -1.728 1.00 51.44 117 SER A CA 1
ATOM 966 C C . SER A 1 117 ? -21.113 5.245 -2.779 1.00 51.44 117 SER A C 1
ATOM 968 O O . SER A 1 117 ? -20.364 5.565 -3.697 1.00 51.44 117 SER A O 1
ATOM 970 N N . THR A 1 118 ? -21.519 3.990 -2.598 1.00 51.94 118 THR A N 1
ATOM 971 C CA . THR A 1 118 ? -21.237 2.879 -3.516 1.00 51.94 118 THR A CA 1
ATOM 972 C C . THR A 1 118 ? -22.411 2.716 -4.483 1.00 51.94 118 THR A C 1
ATOM 974 O O . THR A 1 118 ? -22.894 1.612 -4.703 1.00 51.94 118 THR A O 1
ATOM 977 N N . ALA A 1 119 ? -22.906 3.820 -5.053 1.00 49.31 119 ALA A N 1
ATOM 978 C CA . ALA A 1 119 ? -23.848 3.723 -6.161 1.00 49.31 119 ALA A CA 1
ATOM 979 C C . ALA A 1 119 ? -23.114 3.093 -7.363 1.00 49.31 119 ALA A C 1
ATOM 981 O O . ALA A 1 119 ? -21.986 3.507 -7.656 1.00 49.31 119 ALA A O 1
ATOM 982 N N . PRO A 1 120 ? -23.683 2.076 -8.035 1.00 53.09 120 PRO A N 1
ATOM 983 C CA . PRO A 1 120 ? -23.157 1.640 -9.324 1.00 53.09 120 PRO A CA 1
ATOM 984 C C . PRO A 1 120 ? -23.149 2.843 -10.280 1.00 53.09 120 PRO A C 1
ATOM 986 O O . PRO A 1 120 ? -23.996 3.728 -10.127 1.00 53.09 120 PRO A O 1
ATOM 989 N N . PRO A 1 121 ? -22.231 2.919 -11.259 1.00 49.53 121 PRO A N 1
ATOM 990 C CA . PRO A 1 121 ? -22.338 3.937 -12.290 1.00 49.53 121 PRO A CA 1
ATOM 991 C C . PRO A 1 121 ? -23.663 3.708 -13.020 1.00 49.53 121 PRO A C 1
ATOM 993 O O . PRO A 1 121 ? -23.806 2.758 -13.790 1.00 49.53 121 PRO A O 1
ATOM 996 N N . THR A 1 122 ? -24.660 4.546 -12.749 1.00 43.22 122 THR A N 1
ATOM 997 C CA . THR A 1 122 ? -25.868 4.599 -13.560 1.00 43.22 122 THR A CA 1
ATOM 998 C C . THR A 1 122 ? -25.402 5.006 -14.948 1.00 43.22 122 THR A C 1
ATOM 1000 O O . THR A 1 122 ? -24.900 6.112 -15.153 1.00 43.22 122 THR A O 1
ATOM 1003 N N . SER A 1 123 ? -25.473 4.065 -15.888 1.00 41.81 123 SER A N 1
ATOM 1004 C CA . SER A 1 123 ? -25.223 4.327 -17.296 1.00 41.81 123 SER A CA 1
ATOM 1005 C C . SER A 1 123 ? -26.317 5.272 -17.780 1.00 41.81 123 SER A C 1
ATOM 1007 O O . SER A 1 123 ? -27.390 4.854 -18.211 1.00 41.81 123 SER A O 1
ATOM 1009 N N . ASN A 1 124 ? -26.066 6.572 -17.666 1.00 39.50 124 ASN A N 1
ATOM 1010 C CA . ASN A 1 124 ? -26.817 7.561 -18.410 1.00 39.50 124 ASN A CA 1
ATOM 1011 C C . ASN A 1 124 ? -26.410 7.342 -19.865 1.00 39.50 124 ASN A C 1
ATOM 1013 O O . ASN A 1 124 ? -25.320 7.730 -20.271 1.00 39.50 124 ASN A O 1
ATOM 1017 N N . ARG A 1 125 ? -27.256 6.627 -20.607 1.00 37.88 125 ARG A N 1
ATOM 1018 C CA . ARG A 1 125 ? -27.170 6.440 -22.053 1.00 37.88 125 ARG A CA 1
ATOM 1019 C C . ARG A 1 125 ? -27.693 7.710 -22.732 1.00 37.88 125 ARG A C 1
ATOM 1021 O O . ARG A 1 125 ? -28.909 7.874 -22.797 1.00 37.88 125 ARG A O 1
ATOM 1028 N N . PRO A 1 126 ? -26.843 8.597 -23.275 1.00 38.16 126 PRO A N 1
ATOM 1029 C CA . PRO A 1 126 ? -27.282 9.494 -24.324 1.00 38.16 126 PRO A CA 1
ATOM 1030 C C . PRO A 1 126 ? -27.412 8.690 -25.620 1.00 38.16 126 PRO A C 1
ATOM 1032 O O . PRO A 1 126 ? -26.458 8.091 -26.118 1.00 38.16 126 PRO A O 1
ATOM 1035 N N . THR A 1 127 ? -28.624 8.661 -26.160 1.00 36.72 127 THR A N 1
ATOM 1036 C CA . THR A 1 127 ? -28.867 8.317 -27.559 1.00 36.72 127 THR A CA 1
ATOM 1037 C C . THR A 1 127 ? -28.225 9.404 -28.417 1.00 36.72 127 THR A C 1
ATOM 1039 O O . THR A 1 127 ? -28.708 10.531 -28.434 1.00 36.72 127 THR A O 1
ATOM 1042 N N . SER A 1 128 ? -27.145 9.081 -29.126 1.00 31.83 128 SER A N 1
ATOM 1043 C CA . SER A 1 128 ? -26.709 9.850 -30.290 1.00 31.83 128 SER A CA 1
ATOM 1044 C C . SER A 1 128 ? -26.219 8.907 -31.379 1.00 31.83 128 SER A C 1
ATOM 1046 O O . SER A 1 128 ? -25.642 7.854 -31.122 1.00 31.83 128 SER A O 1
ATOM 1048 N N . VAL A 1 129 ? -26.546 9.311 -32.591 1.00 32.41 129 VAL A N 1
ATOM 1049 C CA . VAL A 1 129 ? -26.559 8.591 -33.858 1.00 32.41 129 VAL A CA 1
ATOM 1050 C C . VAL A 1 129 ? -25.274 8.923 -34.659 1.00 32.41 129 VAL A C 1
ATOM 1052 O O . VAL A 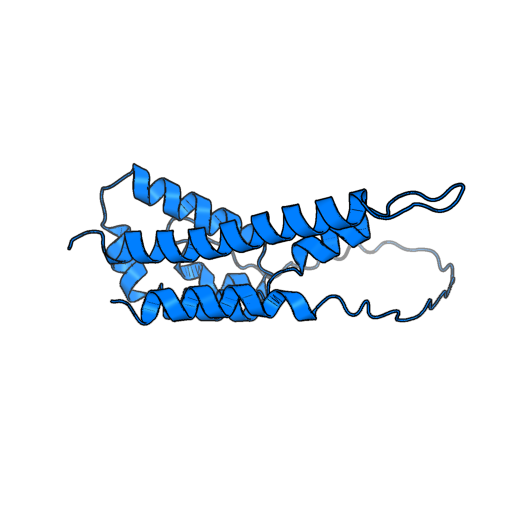1 129 ? -24.745 10.018 -34.485 1.00 32.41 129 VAL A O 1
ATOM 1055 N N . TYR A 1 130 ? -24.840 7.993 -35.540 1.00 27.77 130 TYR A N 1
ATOM 1056 C CA . TYR A 1 130 ? -23.751 8.064 -36.561 1.00 27.77 130 TYR A CA 1
ATOM 1057 C C . TYR A 1 130 ? -22.284 7.990 -36.043 1.00 27.77 130 TYR A C 1
ATOM 1059 O O . TYR A 1 130 ? -21.983 8.543 -34.996 1.00 27.77 130 TYR A O 1
ATOM 1067 N N . THR A 1 131 ? -21.282 7.324 -36.650 1.00 27.48 131 THR A N 1
ATOM 1068 C CA . THR A 1 131 ? -21.085 6.599 -37.931 1.00 27.48 131 THR A CA 1
ATOM 1069 C C . THR A 1 131 ? -19.960 5.563 -37.739 1.00 27.48 131 THR A C 1
ATOM 1071 O O . THR A 1 131 ? -19.012 5.807 -36.992 1.00 27.48 131 THR A O 1
ATOM 1074 N N . SER A 1 132 ? -20.031 4.431 -38.438 1.00 34.22 132 SER A N 1
ATOM 1075 C CA . SER A 1 132 ? -18.995 3.394 -38.490 1.00 34.22 132 SER A CA 1
ATOM 1076 C C . SER A 1 132 ? -17.719 3.858 -39.205 1.00 34.22 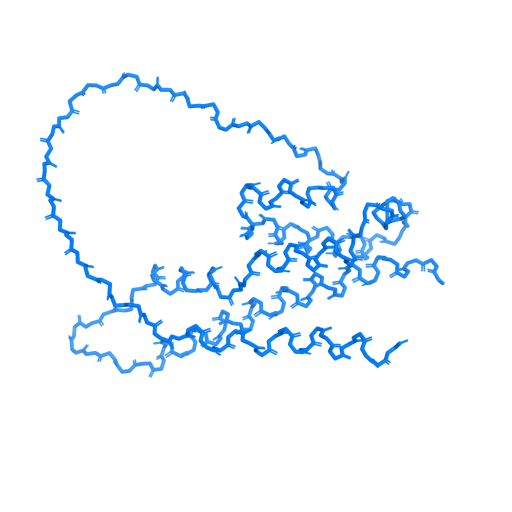132 SER A C 1
ATOM 1078 O O . SER A 1 132 ? -17.791 4.246 -40.367 1.00 34.22 132 SER A O 1
ATOM 1080 N N . THR A 1 133 ? -16.559 3.676 -38.568 1.00 27.88 133 THR A N 1
ATOM 1081 C CA . THR A 1 133 ? -15.272 3.507 -39.261 1.00 27.88 133 THR A CA 1
ATOM 1082 C C . THR A 1 133 ? -14.494 2.388 -38.577 1.00 27.88 133 THR A C 1
ATOM 1084 O O . THR A 1 133 ? -13.965 2.540 -37.477 1.00 27.88 133 THR A O 1
ATOM 1087 N N . THR A 1 134 ? -14.469 1.239 -39.244 1.00 34.16 134 THR A N 1
ATOM 1088 C CA . THR A 1 134 ? -13.596 0.098 -38.976 1.00 34.16 134 THR A CA 1
ATOM 1089 C C . THR A 1 134 ? -12.140 0.523 -39.112 1.00 34.16 134 THR A C 1
ATOM 1091 O O . THR A 1 134 ? -11.781 1.071 -40.144 1.00 34.16 134 THR A O 1
ATOM 1094 N N . ASN A 1 135 ? -11.309 0.209 -38.118 1.00 27.61 135 ASN A N 1
ATOM 1095 C CA . ASN A 1 135 ? -9.893 -0.100 -38.315 1.00 27.61 135 ASN A CA 1
ATOM 1096 C C . ASN A 1 135 ? -9.465 -1.083 -37.221 1.00 27.61 135 ASN A C 1
ATOM 1098 O O . ASN A 1 135 ? -9.214 -0.714 -36.075 1.00 27.61 135 ASN A O 1
ATOM 1102 N N . ASN A 1 136 ? -9.438 -2.359 -37.598 1.00 38.53 136 ASN A N 1
ATOM 1103 C CA . ASN A 1 136 ? -8.753 -3.407 -36.859 1.00 38.53 136 ASN A CA 1
ATOM 1104 C C . ASN A 1 136 ? -7.245 -3.131 -36.922 1.00 38.53 136 ASN A C 1
ATOM 1106 O O . ASN A 1 136 ? -6.699 -3.034 -38.017 1.00 38.53 136 ASN A O 1
ATOM 1110 N N . SER A 1 137 ? -6.571 -3.076 -35.775 1.00 30.20 137 SER A N 1
ATOM 1111 C CA . SER A 1 137 ? -5.154 -3.446 -35.699 1.00 30.20 137 SER A CA 1
ATOM 1112 C C . SER A 1 137 ? -4.919 -4.178 -34.388 1.00 30.20 137 SER A C 1
ATOM 1114 O O . SER A 1 137 ? -4.882 -3.600 -33.301 1.00 30.20 137 SER A O 1
ATOM 1116 N N . SER A 1 138 ? -4.873 -5.499 -34.510 1.00 42.59 138 SER A N 1
ATOM 1117 C CA . SER A 1 138 ? -4.437 -6.430 -33.486 1.00 42.59 138 SER A CA 1
ATOM 1118 C C . SER A 1 138 ? -2.913 -6.454 -33.480 1.00 42.59 138 SER A C 1
ATOM 1120 O O . SER A 1 138 ? -2.321 -7.164 -34.286 1.00 42.59 138 SER A O 1
ATOM 1122 N N . ASP A 1 139 ? -2.280 -5.730 -32.562 1.00 32.25 139 ASP A N 1
ATOM 1123 C CA . ASP A 1 139 ? -0.828 -5.803 -32.396 1.00 32.25 139 ASP A CA 1
ATOM 1124 C C . ASP A 1 139 ? -0.460 -6.337 -31.014 1.00 32.25 139 ASP A C 1
ATOM 1126 O O . ASP A 1 139 ? -0.243 -5.628 -30.034 1.00 32.25 139 ASP A O 1
ATOM 1130 N N . ASN A 1 140 ? -0.480 -7.667 -31.012 1.00 37.41 140 ASN A N 1
ATOM 1131 C CA . ASN A 1 140 ? 0.543 -8.576 -30.522 1.00 37.41 140 ASN A CA 1
ATOM 1132 C C . ASN A 1 140 ? 1.059 -8.398 -29.084 1.00 37.41 140 ASN A C 1
ATOM 1134 O O . ASN A 1 140 ? 1.761 -7.456 -28.709 1.00 37.41 140 ASN A O 1
ATOM 1138 N N . ALA A 1 141 ? 0.750 -9.427 -28.300 1.00 35.47 141 ALA A N 1
ATOM 1139 C CA . ALA A 1 141 ? 1.228 -9.665 -26.959 1.00 35.47 141 ALA A CA 1
ATOM 1140 C C . ALA A 1 141 ? 2.750 -9.862 -26.945 1.00 35.47 141 ALA A C 1
ATOM 1142 O O . ALA A 1 141 ? 3.248 -10.965 -27.124 1.00 35.47 141 ALA A O 1
ATOM 1143 N N . ASN A 1 142 ? 3.485 -8.805 -26.612 1.00 35.47 142 ASN A N 1
ATOM 1144 C CA . ASN A 1 142 ? 4.778 -8.957 -25.956 1.00 35.47 142 ASN A CA 1
ATOM 1145 C C . ASN A 1 142 ? 4.583 -8.705 -24.464 1.00 35.47 142 ASN A C 1
ATOM 1147 O O . ASN A 1 142 ? 4.721 -7.592 -23.956 1.00 35.47 142 ASN A O 1
ATOM 1151 N N . SER A 1 143 ? 4.187 -9.788 -23.791 1.00 40.94 143 SER A N 1
ATOM 1152 C CA . SER A 1 143 ? 4.253 -9.970 -22.344 1.00 40.94 143 SER A CA 1
ATOM 1153 C C . SER A 1 143 ? 5.689 -9.701 -21.893 1.00 40.94 143 SER A C 1
ATOM 1155 O O . SER A 1 143 ? 6.574 -10.544 -22.031 1.00 40.94 143 SER A O 1
ATOM 1157 N N . VAL A 1 144 ? 5.952 -8.478 -21.433 1.00 39.03 144 VAL A N 1
ATOM 1158 C CA . VAL A 1 144 ? 7.262 -8.120 -20.896 1.00 39.03 144 VAL A CA 1
ATOM 1159 C C . VAL A 1 144 ? 7.441 -8.913 -19.598 1.00 39.03 144 VAL A C 1
ATOM 1161 O O . VAL A 1 144 ? 6.654 -8.803 -18.659 1.00 39.03 144 VAL A O 1
ATOM 1164 N N . SER A 1 145 ? 8.491 -9.727 -19.564 1.00 39.72 145 SER A N 1
ATOM 1165 C CA . SER A 1 145 ? 8.853 -10.689 -18.515 1.00 39.72 145 SER A CA 1
ATOM 1166 C C . SER A 1 145 ? 9.433 -10.030 -17.244 1.00 39.72 145 SER A C 1
ATOM 1168 O O . SER A 1 145 ? 10.337 -10.560 -16.606 1.00 39.72 145 SER A O 1
ATOM 1170 N N . TRP A 1 146 ? 8.956 -8.835 -16.875 1.00 46.47 146 TRP A N 1
ATOM 1171 C CA . TRP A 1 146 ? 9.469 -8.038 -15.745 1.00 46.47 146 TRP A CA 1
ATOM 1172 C C . TRP A 1 146 ? 8.692 -8.265 -14.431 1.00 46.47 146 TRP A C 1
ATOM 1174 O O . TRP A 1 146 ? 9.085 -7.774 -13.373 1.00 46.47 146 TRP A O 1
ATOM 1184 N N . PHE A 1 147 ? 7.635 -9.085 -14.471 1.00 40.72 147 PHE A N 1
ATOM 1185 C CA . PHE A 1 147 ? 6.777 -9.426 -13.327 1.00 40.72 147 PHE A CA 1
ATOM 1186 C C . PHE A 1 147 ? 7.470 -10.237 -12.211 1.00 40.72 147 PHE A C 1
ATOM 1188 O O . PHE A 1 147 ? 6.917 -10.373 -11.120 1.00 40.72 147 PHE A O 1
ATOM 1195 N N . TYR A 1 148 ? 8.695 -10.732 -12.420 1.00 42.72 148 TYR A N 1
ATOM 1196 C CA . TYR A 1 148 ? 9.401 -11.561 -11.432 1.00 42.72 148 TYR A CA 1
ATOM 1197 C C . TYR A 1 148 ? 10.030 -10.786 -10.259 1.00 42.72 148 TYR A C 1
ATOM 1199 O O . TYR A 1 148 ? 10.468 -11.403 -9.291 1.00 42.72 148 TYR A O 1
ATOM 1207 N N . TRP A 1 149 ? 10.034 -9.447 -10.275 1.00 40.34 149 TRP A N 1
ATOM 1208 C CA . TRP A 1 149 ? 10.640 -8.645 -9.198 1.00 40.34 149 TRP A CA 1
ATOM 1209 C C . TRP A 1 149 ? 9.698 -8.269 -8.040 1.00 40.34 149 TRP A C 1
ATOM 1211 O O . TRP A 1 149 ? 10.162 -7.774 -7.013 1.00 40.34 149 TRP A O 1
ATOM 1221 N N . VAL A 1 150 ? 8.393 -8.541 -8.152 1.00 41.88 150 VAL A N 1
ATOM 1222 C CA . VAL A 1 150 ? 7.393 -8.183 -7.121 1.00 41.88 150 VAL A CA 1
ATOM 1223 C C . VAL A 1 150 ? 7.409 -9.153 -5.919 1.00 41.88 150 VAL A C 1
ATOM 1225 O O . VAL A 1 150 ? 6.815 -8.878 -4.877 1.00 41.88 150 VAL A O 1
ATOM 1228 N N . PHE A 1 151 ? 8.166 -10.256 -5.990 1.00 37.59 151 PHE A N 1
ATOM 1229 C CA . PHE A 1 151 ? 8.295 -11.221 -4.887 1.00 37.59 151 PHE A CA 1
ATOM 1230 C C . PHE A 1 151 ? 9.044 -10.683 -3.650 1.00 37.59 151 PHE A C 1
ATOM 1232 O O . PHE A 1 151 ? 8.863 -11.211 -2.552 1.00 37.59 151 PHE A O 1
ATOM 1239 N N . GLY A 1 152 ? 9.834 -9.610 -3.779 1.00 38.25 152 GLY A N 1
ATOM 1240 C CA . GLY A 1 152 ? 10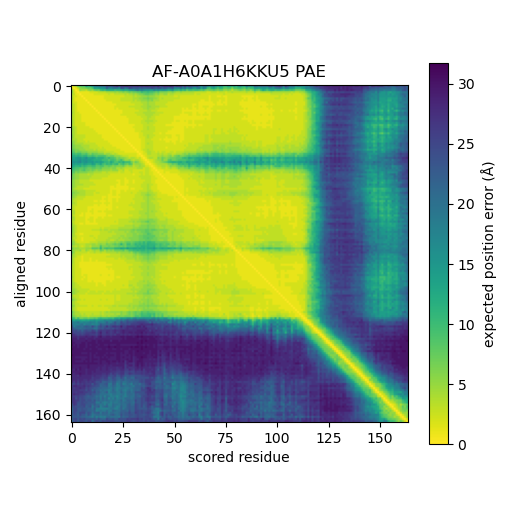.671 -9.099 -2.683 1.00 38.25 152 GLY A CA 1
ATOM 1241 C C . GLY A 1 152 ? 9.921 -8.398 -1.540 1.00 38.25 152 GLY A C 1
ATOM 1242 O O . GLY A 1 152 ? 10.400 -8.391 -0.409 1.00 38.25 152 GLY A O 1
ATOM 1243 N N . ILE A 1 153 ? 8.733 -7.833 -1.789 1.00 45.97 153 ILE A N 1
ATOM 1244 C CA . ILE A 1 153 ? 7.994 -7.049 -0.776 1.00 45.97 153 ILE A CA 1
ATOM 1245 C C . ILE A 1 153 ? 7.158 -7.934 0.159 1.00 45.97 153 ILE A C 1
ATOM 1247 O O . ILE A 1 153 ? 7.042 -7.632 1.348 1.00 45.97 153 ILE A O 1
ATOM 1251 N N . ILE A 1 154 ? 6.635 -9.065 -0.329 1.00 44.03 154 ILE A N 1
ATOM 1252 C CA . ILE A 1 154 ? 5.849 -9.997 0.502 1.00 44.03 154 ILE A CA 1
ATOM 1253 C C . ILE A 1 154 ? 6.728 -10.615 1.607 1.00 44.03 154 ILE A C 1
ATOM 1255 O O . ILE A 1 154 ? 6.258 -10.817 2.728 1.00 44.03 154 ILE A O 1
ATOM 1259 N N . ILE A 1 155 ? 8.018 -10.842 1.331 1.00 42.03 155 ILE A N 1
ATOM 1260 C CA . ILE A 1 155 ? 8.973 -11.385 2.308 1.00 42.03 155 ILE A CA 1
ATOM 1261 C C . ILE A 1 155 ? 9.220 -10.398 3.460 1.00 42.03 155 ILE A C 1
ATOM 1263 O O . ILE A 1 155 ? 9.254 -10.816 4.615 1.00 42.03 155 ILE A O 1
ATOM 1267 N N . PHE A 1 156 ? 9.294 -9.089 3.196 1.00 39.09 156 PHE A N 1
ATOM 1268 C CA . PHE A 1 156 ? 9.519 -8.099 4.256 1.00 39.09 156 PHE A CA 1
ATOM 1269 C C . PHE A 1 156 ? 8.326 -7.997 5.225 1.00 39.09 156 PHE A C 1
ATOM 1271 O O . PHE A 1 156 ? 8.512 -7.880 6.434 1.00 39.09 156 PHE A O 1
ATOM 1278 N N . ILE A 1 157 ? 7.094 -8.133 4.720 1.00 45.41 157 ILE A N 1
ATOM 1279 C CA . ILE A 1 157 ? 5.873 -8.111 5.546 1.00 45.41 157 ILE A CA 1
ATOM 1280 C C . ILE A 1 157 ? 5.753 -9.381 6.409 1.00 45.41 157 ILE A C 1
ATOM 1282 O O . ILE A 1 157 ? 5.257 -9.313 7.534 1.00 45.41 157 ILE A O 1
ATOM 1286 N N . MET A 1 158 ? 6.242 -10.534 5.931 1.00 39.91 158 MET A N 1
ATOM 1287 C CA . MET A 1 158 ? 6.292 -11.756 6.746 1.00 39.91 158 MET A CA 1
ATOM 1288 C C . MET A 1 158 ? 7.382 -11.714 7.827 1.00 39.91 158 MET A C 1
ATOM 1290 O O . MET A 1 158 ? 7.134 -12.194 8.932 1.00 39.91 158 MET A O 1
ATOM 1294 N N . ILE A 1 159 ? 8.536 -11.089 7.566 1.00 40.50 159 ILE A N 1
ATOM 1295 C CA . ILE A 1 159 ? 9.634 -10.984 8.545 1.00 40.50 159 ILE A CA 1
ATOM 1296 C C . ILE A 1 159 ? 9.244 -10.104 9.744 1.00 40.50 159 ILE A C 1
ATOM 1298 O O . ILE A 1 159 ? 9.506 -10.480 10.884 1.00 40.50 159 ILE A O 1
ATOM 1302 N N . VAL A 1 160 ? 8.526 -8.995 9.530 1.00 40.12 160 VAL A N 1
ATOM 1303 C CA . VAL A 1 160 ? 8.072 -8.118 10.633 1.00 40.12 160 VAL A CA 1
ATOM 1304 C C . VAL A 1 160 ? 7.124 -8.845 11.600 1.00 40.12 160 VAL A C 1
ATOM 1306 O O . VAL A 1 160 ? 7.088 -8.534 12.786 1.00 40.12 160 VAL A O 1
ATOM 1309 N N . LYS A 1 161 ? 6.388 -9.859 11.129 1.00 35.16 161 LYS A N 1
ATOM 1310 C CA . LYS A 1 161 ? 5.465 -10.646 11.960 1.00 35.16 161 LYS A CA 1
ATOM 1311 C C . LYS A 1 161 ? 6.137 -11.827 12.683 1.00 35.16 161 LYS A C 1
ATOM 1313 O O . LYS A 1 161 ? 5.499 -12.422 13.542 1.00 35.16 161 LYS A O 1
ATOM 1318 N N . ALA A 1 162 ? 7.380 -12.172 12.339 1.00 33.84 162 ALA A N 1
ATOM 1319 C CA . ALA A 1 162 ? 8.136 -13.264 12.961 1.00 33.84 162 ALA A CA 1
ATOM 1320 C C . ALA A 1 162 ? 9.084 -12.794 14.085 1.00 33.84 162 ALA A C 1
ATOM 1322 O O . ALA A 1 162 ? 9.617 -13.627 14.813 1.00 33.84 162 ALA A O 1
ATOM 1323 N N . CYS A 1 163 ? 9.289 -11.481 14.240 1.00 33.19 163 CYS A N 1
ATOM 1324 C CA . CYS A 1 163 ? 10.180 -10.899 15.252 1.00 33.19 163 CYS A CA 1
ATOM 1325 C C . CYS A 1 163 ? 9.455 -10.227 16.436 1.00 33.19 163 CYS A C 1
ATOM 1327 O O . CYS A 1 163 ? 10.095 -9.499 17.191 1.00 33.19 163 CYS A O 1
ATOM 1329 N N . ASN A 1 164 ? 8.152 -10.459 16.620 1.00 37.75 164 ASN A N 1
ATOM 1330 C CA . ASN A 1 164 ? 7.367 -9.948 17.752 1.00 37.75 164 ASN A CA 1
ATOM 1331 C C . ASN A 1 164 ? 6.327 -10.976 18.207 1.00 37.75 164 ASN A C 1
ATOM 1333 O O . ASN A 1 164 ? 5.815 -10.812 19.337 1.00 37.75 164 ASN A O 1
#

Solvent-accessible surface area (backbone atoms only — not comparable to full-atom values): 10485 Å² total; per-residue (Å²): 116,90,58,52,64,46,51,54,41,37,51,55,44,49,50,54,51,51,52,51,53,49,47,38,52,48,53,52,50,54,61,72,66,52,85,71,59,92,96,57,78,85,61,60,69,61,51,50,52,48,46,71,61,56,58,65,60,68,60,51,50,51,51,45,50,71,71,51,37,73,75,43,45,62,54,49,73,74,58,82,59,60,69,62,50,52,51,40,52,52,41,51,50,56,51,54,76,71,45,52,73,72,58,38,67,77,52,48,74,76,48,76,90,54,88,77,80,79,69,74,84,76,80,81,75,79,91,78,80,90,81,92,77,90,76,90,79,90,79,74,91,75,78,72,86,69,75,77,67,58,65,65,60,63,55,56,63,53,51,65,68,73,77,115

Mean predicted aligned error: 12.75 Å

Nearest PDB structures (foldseek):
  2xeq-assembly3_C  TM=4.354E-01  e=3.083E+00  Homo sapiens
  8q7e-assembly1_B  TM=4.021E-01  e=7.957E+00  Homo sapiens

Radius of gyration: 20.69 Å; Cα contacts (8 Å, |Δi|>4): 77; chains: 1; bounding box: 48×27×64 Å

Organism: NCBI:txid1159016

pLDDT: mean 75.62, std 24.65, range [27.48, 98.38]

Sequence (164 aa):
MKDRELNQAIEVLKSVKNAYESNKTKITREVLAMPLGYNQSINWSKVNKAIENSLDWDKVVELVKKTIPHKNVEKIKNINNLTQINEYKSLVNFLFEKLSYSQVNQVKYICYWKTISTAPPTSNRPTSVYTSTTNNSSDNANSVSWFYWVFGIIIFIMIVKACN

Foldseek 3Di:
DQCPLLVLLLVLLVLVVVQLVVLLVVLVVVQVPDDADPPDDDPVVVSVVCSLPLAPLVVSLVVSCVSNPLVSLVSVVPDPPPVSNVSSLVSVVVSVVSDDLVSCVSNVSSNVVDPPPSDDPPPPDDDDDDDDDDDDDDDDDPPPPPSVPSVVSVVVVVVVVVPD

Secondary structure (DSSP, 8-state):
-TTHHHHHHHHHHHHHHHHHHHHHHHHHHHHHHSPPPTT----HHHHHHHHHTSS-HHHHHHHHHHHS-HHHHHHHHT---HHHHHHHHHHHHHHHTTS-HHHHHHHGGG-TTS------------------------------TTGGGTHHHHHHHHHHTT--